Protein AF-A0A7I7Q9A2-F1 (afdb_monomer_lite)

Structure (mmCIF, N/CA/C/O backbone):
data_AF-A0A7I7Q9A2-F1
#
_entry.id   AF-A0A7I7Q9A2-F1
#
loop_
_atom_site.group_PDB
_atom_site.id
_atom_site.type_symbol
_atom_site.label_atom_id
_atom_site.label_alt_id
_atom_site.label_comp_id
_atom_site.label_asym_id
_atom_site.label_entity_id
_atom_site.label_seq_id
_atom_site.pdbx_PDB_ins_code
_atom_site.Cartn_x
_atom_site.Cartn_y
_atom_site.Cartn_z
_atom_site.occupancy
_atom_site.B_iso_or_equiv
_atom_site.auth_seq_id
_atom_site.auth_comp_id
_atom_site.auth_asym_id
_atom_site.auth_atom_id
_atom_site.pdbx_PDB_model_num
ATOM 1 N N . MET A 1 1 ? 6.356 13.265 -8.867 1.00 49.16 1 MET A N 1
ATOM 2 C CA . MET A 1 1 ? 5.116 12.467 -8.882 1.00 49.16 1 MET A CA 1
ATOM 3 C C . MET A 1 1 ? 4.728 12.298 -10.338 1.00 49.16 1 MET A C 1
ATOM 5 O O . MET A 1 1 ? 4.536 13.310 -11.001 1.00 49.16 1 MET A O 1
ATOM 9 N N . LEU A 1 2 ? 4.733 11.068 -10.852 1.00 51.94 2 LEU A N 1
ATOM 10 C CA . LEU A 1 2 ? 4.222 10.755 -12.187 1.00 51.94 2 LEU A CA 1
ATOM 11 C C . LEU A 1 2 ? 2.866 10.070 -11.986 1.00 51.94 2 LEU A C 1
ATOM 13 O O . LEU A 1 2 ? 2.801 9.086 -11.257 1.00 51.94 2 LEU A O 1
ATOM 17 N N . ASN A 1 3 ? 1.805 10.626 -12.571 1.00 53.19 3 ASN A N 1
ATOM 18 C CA . ASN A 1 3 ? 0.469 10.034 -12.584 1.00 53.19 3 ASN A CA 1
ATOM 19 C C . ASN A 1 3 ? 0.142 9.702 -14.042 1.00 53.19 3 ASN A C 1
ATOM 21 O O . ASN A 1 3 ? 0.028 10.606 -14.874 1.00 53.19 3 ASN A O 1
ATOM 25 N N . THR A 1 4 ? 0.042 8.417 -14.364 1.00 55.12 4 THR A N 1
ATOM 26 C CA . THR A 1 4 ? -0.496 7.977 -15.650 1.00 55.12 4 THR A CA 1
ATOM 27 C C . THR A 1 4 ? -2.004 7.846 -15.494 1.00 55.12 4 THR A C 1
ATOM 29 O O . THR A 1 4 ? -2.499 6.835 -15.003 1.00 55.12 4 THR A O 1
ATOM 32 N N . ALA A 1 5 ? -2.726 8.875 -15.938 1.00 50.72 5 ALA A N 1
ATOM 33 C CA . ALA A 1 5 ? -4.177 9.036 -15.799 1.00 50.72 5 ALA A CA 1
ATOM 34 C C . ALA A 1 5 ? -5.051 7.893 -16.375 1.00 50.72 5 ALA A C 1
ATOM 36 O O . ALA A 1 5 ? -6.271 7.982 -16.314 1.00 50.72 5 ALA A O 1
ATOM 37 N N . ALA A 1 6 ? -4.459 6.855 -16.974 1.00 58.03 6 ALA A N 1
ATOM 38 C CA . ALA A 1 6 ? -5.173 5.716 -17.544 1.00 58.03 6 ALA A CA 1
ATOM 39 C C . ALA A 1 6 ? -5.455 4.582 -16.536 1.00 58.03 6 ALA A C 1
ATOM 41 O O . ALA A 1 6 ? -6.369 3.805 -16.784 1.00 58.03 6 ALA A O 1
ATOM 42 N N . ASP A 1 7 ? -4.716 4.491 -15.421 1.00 62.88 7 ASP A N 1
ATOM 43 C CA . ASP A 1 7 ? -4.824 3.364 -14.472 1.00 62.88 7 ASP A CA 1
ATOM 44 C C . ASP A 1 7 ? -4.918 3.789 -12.989 1.00 62.88 7 ASP A C 1
ATOM 46 O O . ASP A 1 7 ? -4.907 2.931 -12.111 1.00 62.88 7 ASP A O 1
ATOM 50 N N . ASP A 1 8 ? -4.985 5.091 -12.680 1.00 81.81 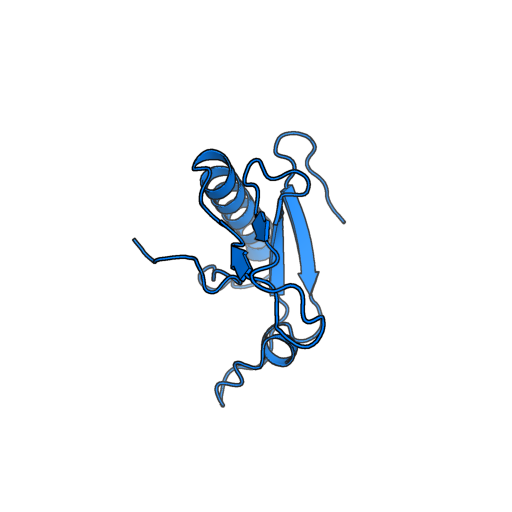8 ASP A N 1
ATOM 51 C CA . ASP A 1 8 ? -4.984 5.607 -11.296 1.00 81.81 8 ASP A CA 1
ATOM 52 C C . ASP A 1 8 ? -3.804 5.089 -10.445 1.00 81.81 8 ASP A C 1
ATOM 54 O O . ASP A 1 8 ? -3.902 4.932 -9.226 1.00 81.81 8 ASP A O 1
ATOM 58 N N . ILE A 1 9 ? -2.661 4.841 -11.089 1.00 88.62 9 ILE A N 1
ATOM 59 C CA . ILE A 1 9 ? -1.425 4.373 -10.453 1.00 88.62 9 ILE A CA 1
ATOM 60 C C . ILE A 1 9 ? -0.536 5.569 -10.084 1.00 88.62 9 ILE A C 1
ATOM 62 O O . ILE A 1 9 ? -0.268 6.455 -10.900 1.00 88.62 9 ILE A O 1
ATOM 66 N N . GLU A 1 10 ? -0.017 5.558 -8.857 1.00 90.94 10 GLU A N 1
ATOM 67 C CA . GLU A 1 10 ? 1.027 6.454 -8.365 1.00 90.94 10 GLU A CA 1
ATOM 68 C C . GLU A 1 10 ? 2.337 5.682 -8.167 1.00 90.94 10 GLU A C 1
ATOM 70 O O . GLU A 1 10 ? 2.388 4.708 -7.414 1.00 90.94 10 GLU A O 1
ATOM 75 N N . ILE A 1 11 ? 3.416 6.159 -8.800 1.00 90.12 11 ILE A N 1
ATOM 76 C CA . ILE A 1 11 ? 4.785 5.690 -8.541 1.00 90.12 11 ILE A CA 1
ATOM 77 C C . ILE A 1 11 ? 5.511 6.725 -7.676 1.00 90.12 11 ILE A C 1
ATOM 79 O O . ILE A 1 11 ? 5.673 7.892 -8.061 1.00 90.12 11 ILE A O 1
ATOM 83 N N . ARG A 1 12 ? 5.973 6.288 -6.503 1.00 88.19 12 ARG A N 1
ATOM 84 C CA . ARG A 1 12 ? 6.630 7.121 -5.491 1.00 88.19 12 ARG A CA 1
ATOM 85 C C . ARG A 1 12 ? 8.072 6.664 -5.267 1.00 88.19 12 ARG A C 1
ATOM 87 O O . ARG A 1 12 ? 8.275 5.559 -4.772 1.00 88.19 12 ARG A O 1
ATOM 94 N N . PRO A 1 13 ? 9.080 7.494 -5.582 1.00 87.31 13 PRO A N 1
ATOM 95 C CA . PRO A 1 13 ? 10.454 7.190 -5.219 1.00 87.31 13 PRO A CA 1
ATOM 96 C C . PRO A 1 13 ? 10.698 7.462 -3.732 1.00 87.31 13 PRO A C 1
ATOM 98 O O . PRO A 1 13 ? 10.402 8.548 -3.231 1.00 87.31 13 PRO A O 1
ATOM 101 N N . TYR A 1 14 ? 11.292 6.491 -3.051 1.00 81.19 14 TYR A N 1
ATOM 102 C CA . TYR A 1 14 ? 11.777 6.585 -1.681 1.00 81.19 14 TYR A CA 1
ATOM 103 C C . TYR A 1 14 ? 13.301 6.550 -1.721 1.00 81.19 14 TYR A C 1
ATOM 105 O O . TYR A 1 14 ? 13.916 5.511 -1.939 1.00 81.19 14 TYR A O 1
ATOM 113 N N . THR A 1 15 ? 13.916 7.719 -1.563 1.00 73.19 15 THR A N 1
ATOM 114 C CA . THR A 1 15 ? 15.380 7.875 -1.546 1.00 73.19 15 THR A CA 1
ATOM 115 C C . THR A 1 15 ? 15.988 7.617 -0.168 1.00 73.19 15 THR A C 1
ATOM 117 O O . THR A 1 15 ? 17.202 7.479 -0.053 1.00 73.19 15 THR A O 1
ATOM 120 N N . GLY A 1 16 ? 15.147 7.579 0.867 1.00 62.34 16 GLY A N 1
ATOM 121 C CA . GLY A 1 16 ? 15.480 7.199 2.230 1.00 62.34 16 GLY A CA 1
ATOM 122 C C . GLY A 1 16 ? 14.700 5.952 2.622 1.00 62.34 16 GLY A C 1
ATOM 123 O O . GLY A 1 16 ? 13.589 5.727 2.146 1.00 62.34 16 GLY A O 1
ATOM 124 N N . GLY A 1 17 ? 15.331 5.165 3.476 1.00 60.44 17 GLY A N 1
ATOM 125 C CA . GLY A 1 17 ? 15.033 3.777 3.715 1.00 60.44 17 GLY A CA 1
ATOM 126 C C . GLY A 1 17 ? 13.590 3.381 4.033 1.00 60.44 17 GLY A C 1
ATOM 127 O O . GLY A 1 17 ? 13.096 3.633 5.133 1.00 60.44 17 GLY A O 1
ATOM 128 N N . PHE A 1 18 ? 12.910 2.748 3.074 1.00 62.72 18 PHE A N 1
ATOM 129 C CA . PHE A 1 18 ? 11.565 2.213 3.291 1.00 62.72 18 PHE A CA 1
ATOM 130 C C . PHE A 1 18 ? 11.608 1.056 4.300 1.00 62.72 18 PHE A C 1
ATOM 132 O O . PHE A 1 18 ? 10.756 1.009 5.182 1.00 62.72 18 PHE A O 1
ATOM 139 N N . VAL A 1 19 ? 12.661 0.229 4.257 1.00 60.94 19 VAL A N 1
ATOM 140 C CA . VAL A 1 19 ? 12.904 -0.889 5.193 1.00 60.94 19 VAL A CA 1
ATOM 141 C C . VAL A 1 19 ? 13.128 -0.371 6.623 1.00 60.94 19 VAL A C 1
ATOM 143 O O . VAL A 1 19 ? 12.569 -0.873 7.599 1.00 60.94 19 VAL A O 1
ATOM 146 N N . ALA A 1 20 ? 13.863 0.731 6.783 1.00 57.59 20 ALA A N 1
ATOM 147 C CA . ALA A 1 20 ? 14.035 1.402 8.069 1.00 57.59 20 ALA A CA 1
ATOM 148 C C . ALA A 1 20 ? 12.709 1.947 8.634 1.00 57.59 20 ALA A C 1
ATOM 150 O O . ALA A 1 20 ? 12.581 2.099 9.850 1.00 57.59 20 ALA A O 1
ATOM 151 N N . MET A 1 21 ? 11.723 2.232 7.776 1.00 59.53 21 MET A N 1
ATOM 152 C CA . MET A 1 21 ? 10.397 2.717 8.166 1.00 59.53 21 MET A CA 1
ATOM 153 C C . MET A 1 21 ? 9.418 1.575 8.488 1.00 59.53 21 MET A C 1
ATOM 155 O O . MET A 1 21 ? 8.543 1.756 9.335 1.00 59.53 21 MET A O 1
ATOM 159 N N . THR A 1 22 ? 9.564 0.410 7.851 1.00 60.59 22 THR A N 1
ATOM 160 C CA . THR A 1 22 ? 8.729 -0.783 8.079 1.00 60.59 22 THR A CA 1
ATOM 161 C C . THR A 1 22 ? 9.234 -1.686 9.207 1.00 60.59 22 THR A C 1
ATOM 163 O O . THR A 1 22 ? 8.471 -2.512 9.708 1.00 60.59 22 THR A O 1
ATOM 166 N N . GLY A 1 23 ? 10.464 -1.478 9.691 1.00 52.03 23 GLY A N 1
ATOM 167 C CA . GLY A 1 23 ? 10.997 -2.128 10.895 1.00 52.03 23 GLY A CA 1
ATOM 168 C C . GLY A 1 23 ? 11.481 -3.566 10.683 1.00 52.03 23 GLY A C 1
ATOM 169 O O . GLY A 1 23 ? 11.823 -4.252 11.645 1.00 52.03 23 GLY A O 1
ATOM 170 N N . ASP A 1 24 ? 11.559 -4.015 9.436 1.00 52.91 24 ASP A N 1
ATOM 171 C CA . ASP A 1 24 ? 12.037 -5.319 8.982 1.00 52.91 24 ASP A CA 1
ATOM 172 C C . ASP A 1 24 ? 13.561 -5.342 8.816 1.00 52.91 24 ASP A C 1
ATOM 174 O O . ASP A 1 24 ? 14.078 -5.880 7.847 1.00 52.91 24 ASP A O 1
ATOM 178 N N . GLY A 1 25 ? 14.297 -4.775 9.778 1.00 50.44 25 GLY A N 1
ATOM 179 C CA . GLY A 1 25 ? 15.760 -4.717 9.779 1.00 50.44 25 GLY A CA 1
ATOM 180 C C . GLY A 1 25 ? 16.425 -6.098 9.758 1.00 50.44 25 GLY A C 1
ATOM 181 O O . GLY A 1 25 ? 16.971 -6.552 10.763 1.00 50.44 25 GLY A O 1
ATOM 182 N N . THR A 1 26 ? 16.428 -6.770 8.609 1.00 48.00 26 THR A N 1
ATOM 183 C CA . THR A 1 26 ? 17.266 -7.928 8.338 1.00 48.00 26 THR A CA 1
ATOM 184 C C . THR A 1 26 ? 18.694 -7.429 8.230 1.00 48.00 26 THR A C 1
ATOM 186 O O . THR A 1 26 ? 19.064 -6.733 7.282 1.00 48.00 26 THR A O 1
ATOM 189 N N . ALA A 1 27 ? 19.503 -7.758 9.236 1.00 44.09 27 ALA A N 1
ATOM 190 C CA . ALA A 1 27 ? 20.929 -7.482 9.230 1.00 44.09 27 ALA A CA 1
ATOM 191 C C . ALA A 1 27 ? 21.555 -8.010 7.926 1.00 44.09 27 ALA A C 1
ATOM 193 O O . ALA A 1 27 ? 21.597 -9.218 7.704 1.00 44.09 27 ALA A O 1
ATOM 194 N N . GLY A 1 28 ? 22.033 -7.103 7.070 1.00 50.44 28 GLY A N 1
ATOM 195 C CA . GLY A 1 28 ? 22.808 -7.452 5.875 1.00 50.44 28 GLY A CA 1
ATOM 196 C C . GLY A 1 28 ? 22.342 -6.843 4.554 1.00 50.44 28 GLY A C 1
ATOM 197 O O . GLY A 1 28 ? 23.111 -6.907 3.598 1.00 50.44 28 GLY A O 1
ATOM 198 N N . HIS A 1 29 ? 21.163 -6.216 4.479 1.00 54.16 29 HIS A N 1
ATOM 199 C CA . HIS A 1 29 ? 20.740 -5.506 3.268 1.00 54.16 29 HIS A CA 1
ATOM 200 C C . HIS A 1 29 ? 20.844 -3.990 3.479 1.00 54.16 29 HIS A C 1
ATOM 202 O O . HIS A 1 29 ? 20.199 -3.464 4.386 1.00 54.16 29 HIS A O 1
ATOM 208 N N . PRO A 1 30 ? 21.654 -3.257 2.692 1.00 58.38 30 PRO A N 1
ATOM 209 C CA . PRO A 1 30 ? 21.563 -1.805 2.667 1.00 58.38 30 PRO A CA 1
ATOM 210 C C . PRO A 1 30 ? 20.129 -1.423 2.302 1.00 58.38 30 PRO A C 1
ATOM 212 O O . PRO A 1 30 ? 19.513 -2.065 1.448 1.00 58.38 30 PRO A O 1
ATOM 215 N N . ASP A 1 31 ? 19.597 -0.404 2.965 1.00 65.31 31 ASP A N 1
ATOM 216 C CA . ASP A 1 31 ? 18.274 0.127 2.666 1.00 65.31 31 ASP A CA 1
ATOM 217 C C . ASP A 1 31 ? 18.349 0.951 1.379 1.00 65.31 31 ASP A C 1
ATOM 2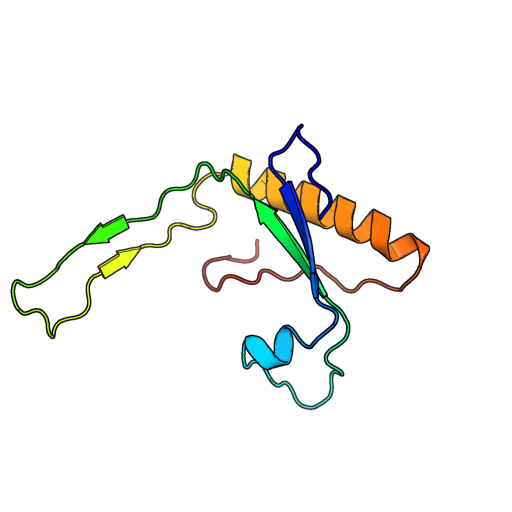19 O O . ASP A 1 31 ? 18.523 2.174 1.384 1.00 65.31 31 ASP A O 1
ATOM 223 N N . TRP A 1 32 ? 18.396 0.233 0.260 1.00 73.06 32 TRP A N 1
ATOM 224 C CA . TRP A 1 32 ? 18.508 0.819 -1.065 1.00 73.06 32 TRP A CA 1
ATOM 225 C C . TRP A 1 32 ? 17.272 1.659 -1.381 1.00 73.06 32 TRP A C 1
ATOM 227 O O . TRP A 1 32 ? 16.224 1.462 -0.778 1.00 73.06 32 TRP A O 1
ATOM 237 N N . PRO A 1 33 ? 17.356 2.594 -2.336 1.00 80.38 33 PRO A N 1
ATOM 238 C CA . PRO A 1 33 ? 16.182 3.327 -2.782 1.00 80.38 33 PRO A CA 1
ATOM 239 C C . PRO A 1 33 ? 15.058 2.386 -3.235 1.00 80.38 33 PRO A C 1
ATOM 241 O O . PRO A 1 33 ? 15.307 1.434 -3.975 1.00 80.38 33 PRO A O 1
ATOM 244 N N . HIS A 1 34 ? 13.823 2.698 -2.845 1.00 84.06 34 HIS A N 1
ATOM 245 C CA . HIS A 1 34 ? 12.633 1.922 -3.207 1.00 84.06 34 HIS A CA 1
ATOM 246 C C . HIS A 1 34 ? 11.732 2.712 -4.149 1.00 84.06 34 HIS A C 1
ATOM 248 O O . HIS A 1 34 ? 11.673 3.942 -4.097 1.00 84.06 34 HIS A O 1
ATOM 254 N N . LEU A 1 35 ? 10.978 2.004 -4.986 1.00 88.19 35 LEU A N 1
ATOM 255 C CA . LEU A 1 35 ? 9.857 2.569 -5.732 1.00 88.19 35 LEU A CA 1
ATOM 256 C C . LEU A 1 35 ? 8.567 1.959 -5.189 1.00 88.19 35 LEU A C 1
ATOM 258 O O . LEU A 1 35 ? 8.315 0.775 -5.382 1.00 88.19 35 LEU A O 1
ATOM 262 N N . GLY A 1 36 ? 7.749 2.767 -4.517 1.00 89.88 36 GLY A N 1
ATOM 263 C CA . GLY A 1 36 ? 6.409 2.348 -4.124 1.00 89.88 36 GLY A CA 1
ATOM 264 C C . GLY A 1 36 ? 5.433 2.533 -5.275 1.00 89.88 36 GLY A C 1
ATOM 265 O O . GLY A 1 36 ? 5.456 3.563 -5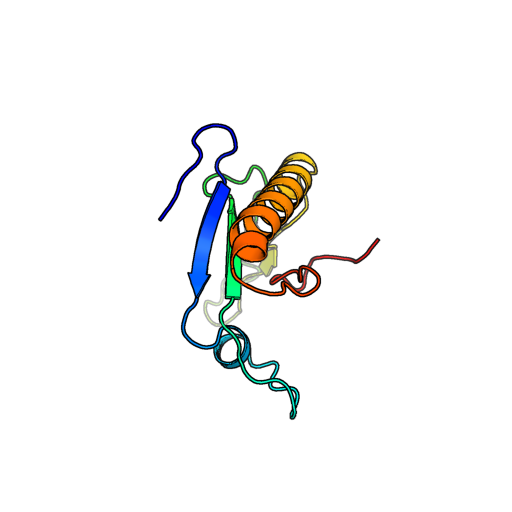.953 1.00 89.88 36 GLY A O 1
ATOM 266 N N . VAL A 1 37 ? 4.563 1.548 -5.459 1.00 9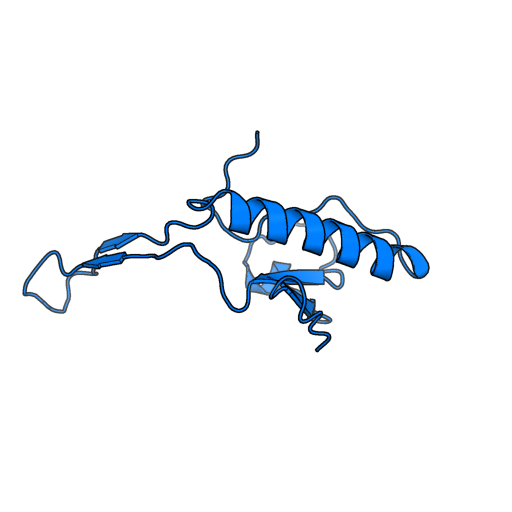1.69 37 VAL A N 1
ATOM 267 C CA . VAL A 1 37 ? 3.463 1.571 -6.423 1.00 91.69 37 VAL A CA 1
ATOM 268 C C . VAL A 1 37 ? 2.161 1.478 -5.641 1.00 91.69 37 VAL A C 1
ATOM 270 O O . VAL A 1 37 ? 1.993 0.571 -4.828 1.00 91.69 37 VAL A O 1
ATOM 273 N N . ALA A 1 38 ? 1.257 2.427 -5.857 1.00 92.12 38 ALA A N 1
ATOM 274 C CA . ALA A 1 38 ? -0.028 2.485 -5.169 1.00 92.12 38 ALA A CA 1
ATOM 275 C C . ALA A 1 38 ? -1.146 2.898 -6.128 1.00 92.12 38 ALA A C 1
ATOM 277 O O . ALA A 1 38 ? -0.892 3.541 -7.143 1.00 92.12 38 ALA A O 1
ATOM 278 N N . LEU A 1 39 ? -2.388 2.566 -5.779 1.00 91.31 39 LEU A N 1
ATOM 279 C CA . LEU A 1 39 ? -3.568 3.100 -6.456 1.00 91.31 39 LEU A CA 1
ATOM 280 C C . LEU A 1 39 ? -4.038 4.364 -5.738 1.00 91.31 39 LEU A C 1
ATOM 282 O O . LEU A 1 39 ? -4.198 4.358 -4.517 1.00 91.31 39 LEU A O 1
ATOM 286 N N . VAL A 1 40 ? -4.308 5.434 -6.485 1.00 90.25 40 VAL A N 1
ATOM 287 C CA . VAL A 1 40 ? -4.885 6.670 -5.927 1.00 90.25 40 VAL A CA 1
ATOM 288 C C . VAL A 1 40 ? -6.395 6.564 -5.736 1.00 90.25 40 VAL A C 1
ATOM 290 O O . VAL A 1 40 ? -6.969 7.276 -4.911 1.00 90.25 40 VAL A O 1
ATOM 293 N N . GLN A 1 41 ? -7.041 5.660 -6.473 1.00 91.06 41 GLN A N 1
ATOM 294 C CA . GLN A 1 41 ? -8.478 5.407 -6.407 1.00 91.06 41 GLN A CA 1
ATOM 295 C C . GLN A 1 41 ? -8.769 3.898 -6.445 1.00 91.06 41 GLN A C 1
ATOM 297 O O . GLN A 1 41 ? -9.406 3.425 -7.385 1.00 91.06 41 GLN A O 1
ATOM 302 N N . PRO A 1 42 ? -8.333 3.122 -5.430 1.00 91.94 42 PRO A N 1
ATOM 303 C CA . PRO A 1 42 ? -8.648 1.698 -5.377 1.00 91.94 42 PRO A CA 1
ATOM 304 C C . PRO A 1 42 ? -10.165 1.490 -5.369 1.00 91.94 42 PRO A C 1
ATOM 306 O O . PRO A 1 42 ? -10.925 2.339 -4.886 1.00 91.94 42 PRO A O 1
ATOM 309 N N . ARG A 1 43 ? -10.626 0.351 -5.871 1.00 93.31 43 ARG A N 1
ATOM 310 C CA . ARG A 1 43 ? -12.015 -0.115 -5.781 1.00 93.31 43 ARG A CA 1
ATOM 311 C C . ARG A 1 43 ? -12.297 -0.769 -4.433 1.00 93.31 43 ARG A C 1
ATOM 313 O O . ARG A 1 43 ? -13.402 -0.616 -3.910 1.00 93.31 43 ARG A O 1
ATOM 320 N N . ALA A 1 44 ? -11.296 -1.413 -3.838 1.00 93.25 44 ALA A N 1
ATOM 321 C CA . ALA A 1 44 ? -11.391 -2.084 -2.554 1.00 93.25 44 ALA A CA 1
ATOM 322 C C . ALA A 1 44 ? -11.806 -1.099 -1.455 1.00 93.25 44 ALA A C 1
ATOM 324 O O . ALA A 1 44 ? -11.398 0.069 -1.424 1.00 93.25 44 ALA A O 1
ATOM 325 N N . ARG A 1 45 ? -12.664 -1.550 -0.539 1.00 94.81 45 ARG A N 1
ATOM 326 C CA . ARG A 1 45 ? -13.156 -0.737 0.580 1.00 94.81 45 ARG A CA 1
ATOM 327 C C . ARG A 1 45 ? -12.959 -1.486 1.881 1.00 94.81 45 ARG A C 1
ATOM 329 O O . ARG A 1 45 ? -13.544 -2.548 2.075 1.00 94.81 45 ARG A O 1
ATOM 336 N N . GLY A 1 46 ? -12.187 -0.888 2.782 1.00 93.06 46 GLY A N 1
ATOM 337 C CA . GLY A 1 46 ? -12.082 -1.344 4.159 1.00 93.06 46 GLY A CA 1
ATOM 338 C C . GLY A 1 46 ? -13.336 -1.029 4.978 1.00 93.06 46 GLY A C 1
ATOM 339 O O . GLY A 1 46 ? -14.232 -0.297 4.549 1.00 93.06 46 GLY A O 1
ATOM 340 N N . ARG A 1 47 ? -13.392 -1.573 6.191 1.00 96.56 47 ARG A N 1
ATOM 341 C CA . ARG A 1 47 ? -14.470 -1.337 7.151 1.00 96.56 47 ARG A CA 1
ATOM 342 C C . ARG A 1 47 ? -13.896 -1.101 8.540 1.00 96.56 47 ARG A C 1
ATOM 344 O O . ARG A 1 47 ? -12.998 -1.811 8.976 1.00 96.56 47 ARG A O 1
ATOM 351 N N . ILE A 1 48 ? -14.446 -0.114 9.240 1.00 96.69 48 ILE A N 1
ATOM 352 C CA . ILE A 1 48 ? -14.164 0.137 10.655 1.00 96.69 48 ILE A CA 1
ATOM 353 C C . ILE A 1 48 ? -15.474 -0.029 11.417 1.00 96.69 48 ILE A C 1
ATOM 355 O O . ILE A 1 48 ? -16.524 0.437 10.972 1.00 96.69 48 ILE A O 1
ATOM 359 N N . SER A 1 49 ? -15.449 -0.739 12.540 1.00 97.62 49 SER A N 1
ATOM 360 C CA . SER A 1 49 ? -16.631 -0.948 13.379 1.00 97.62 49 SER A CA 1
ATOM 361 C C . SER A 1 49 ? -16.296 -0.833 14.854 1.00 97.62 49 SER A C 1
ATOM 363 O O . SER A 1 49 ? -15.336 -1.434 15.332 1.00 97.62 49 SER A O 1
ATOM 365 N N . LEU A 1 50 ? -17.121 -0.082 15.582 1.00 97.75 50 LEU A N 1
ATOM 366 C CA . LEU A 1 50 ? -17.090 -0.088 17.038 1.00 97.75 50 LEU A CA 1
ATOM 367 C C . LEU A 1 50 ? -17.640 -1.429 17.525 1.00 97.75 50 LEU A C 1
ATOM 369 O O . LEU A 1 50 ? -18.720 -1.847 17.111 1.00 97.75 50 LEU A O 1
ATOM 373 N N . VAL A 1 51 ? -16.890 -2.098 18.395 1.00 97.38 51 VAL A N 1
ATOM 374 C CA . VAL A 1 51 ? -17.285 -3.380 19.004 1.00 97.38 51 VAL A CA 1
ATOM 375 C C . VAL A 1 51 ? -17.751 -3.217 20.453 1.00 97.38 51 VAL A C 1
ATOM 377 O O . VAL A 1 51 ? -18.233 -4.165 21.064 1.00 97.38 51 VAL A O 1
ATOM 380 N N . SER A 1 52 ? -17.617 -2.007 20.999 1.00 97.56 52 SER A N 1
ATOM 381 C CA . SER A 1 52 ? -18.004 -1.618 22.352 1.00 97.56 52 SER A CA 1
ATOM 382 C C . SER A 1 52 ? -18.398 -0.138 22.370 1.00 97.56 52 SER A C 1
ATOM 384 O O . SER A 1 52 ? -17.999 0.625 21.490 1.00 97.56 52 SER A O 1
ATOM 386 N N . ALA A 1 53 ? -19.173 0.267 23.379 1.00 97.06 53 ALA A N 1
ATOM 387 C CA . ALA A 1 53 ? -19.442 1.674 23.678 1.00 97.06 53 ALA A CA 1
ATOM 388 C C . ALA A 1 53 ? -18.322 2.335 24.511 1.00 97.06 53 ALA A C 1
ATOM 390 O O . ALA A 1 53 ? -18.302 3.556 24.641 1.00 97.06 53 ALA A O 1
ATOM 391 N N . ASP A 1 54 ? -17.410 1.542 25.085 1.00 97.69 54 ASP A N 1
ATOM 392 C CA . ASP A 1 54 ? -16.239 2.041 25.812 1.00 97.69 54 ASP A CA 1
ATOM 393 C C . ASP A 1 54 ? -15.178 2.566 24.821 1.00 97.69 54 ASP A C 1
ATOM 395 O O . ASP A 1 54 ? -14.663 1.775 24.025 1.00 97.69 54 ASP A O 1
ATOM 399 N N . PRO A 1 55 ? -14.815 3.866 24.858 1.00 96.12 55 PRO A N 1
ATOM 400 C CA . PRO A 1 55 ? -13.828 4.447 23.947 1.00 96.12 55 PRO A CA 1
ATOM 401 C C . PRO A 1 55 ? -12.400 3.916 24.150 1.00 96.12 55 PRO A C 1
ATOM 403 O O . PRO A 1 55 ? -11.550 4.156 23.293 1.00 96.12 55 PRO A O 1
ATOM 406 N N . ALA A 1 56 ? -12.112 3.214 25.253 1.00 97.50 56 ALA A N 1
ATOM 407 C CA . ALA A 1 56 ? -10.821 2.563 25.476 1.00 97.50 56 ALA A CA 1
ATOM 408 C C . ALA A 1 56 ? -10.677 1.231 24.717 1.00 97.50 56 ALA A C 1
ATOM 410 O O . ALA A 1 56 ? -9.565 0.716 24.588 1.00 97.50 56 ALA A O 1
ATOM 411 N N . VAL A 1 57 ? -11.776 0.663 24.206 1.00 98.00 57 VAL A N 1
ATOM 412 C CA . VAL A 1 57 ? -11.752 -0.575 23.420 1.00 98.00 57 VAL A CA 1
ATOM 413 C C . VAL A 1 57 ? -11.438 -0.244 21.955 1.00 98.00 57 VAL A C 1
ATOM 415 O O . VAL A 1 57 ? -12.191 0.507 21.331 1.00 98.00 57 VAL A O 1
ATOM 418 N N . PRO A 1 58 ? -10.366 -0.810 21.364 1.00 97.56 58 PRO A N 1
ATOM 419 C CA . PRO A 1 58 ? -10.041 -0.570 19.963 1.00 97.56 58 PRO A CA 1
ATOM 420 C C . PRO A 1 58 ? -11.177 -1.007 19.023 1.00 97.56 58 PRO A C 1
ATOM 422 O O . PRO A 1 58 ? -11.810 -2.041 19.261 1.00 97.56 58 PRO A O 1
ATOM 425 N N . PRO A 1 59 ? -11.435 -0.267 17.932 1.00 97.19 59 PRO A N 1
ATOM 426 C CA . PRO A 1 59 ? -12.384 -0.704 16.921 1.00 97.19 59 PRO A CA 1
ATOM 427 C C . PRO A 1 59 ? -11.850 -1.922 16.159 1.00 97.19 59 PRO A C 1
ATOM 429 O O . PRO A 1 59 ? -10.642 -2.140 16.051 1.00 97.19 59 PRO A O 1
ATOM 432 N N . LEU A 1 60 ? -12.759 -2.675 15.548 1.00 96.56 60 LEU A N 1
ATOM 433 C CA . LEU A 1 60 ? -12.395 -3.667 14.545 1.00 96.56 60 LEU A CA 1
ATOM 434 C C . LEU A 1 60 ? -12.080 -2.946 13.229 1.00 96.56 60 LEU A C 1
ATOM 436 O O . LEU A 1 60 ? -12.932 -2.223 12.708 1.00 96.56 60 LEU A O 1
ATOM 440 N N . ILE A 1 61 ? -10.873 -3.155 12.700 1.00 95.31 61 ILE A N 1
ATOM 441 C CA . ILE A 1 61 ? -10.419 -2.610 11.416 1.00 95.31 61 ILE A CA 1
ATOM 442 C C . ILE A 1 61 ? -10.223 -3.767 10.438 1.00 95.31 61 ILE A C 1
ATOM 444 O O . ILE A 1 61 ? -9.393 -4.648 10.644 1.00 95.31 61 ILE A O 1
ATOM 448 N N . GLU A 1 62 ? -10.981 -3.744 9.351 1.00 93.75 62 GLU A N 1
ATOM 449 C CA . GLU A 1 62 ? -10.892 -4.685 8.242 1.00 93.75 62 GLU A CA 1
ATOM 450 C C . GLU A 1 62 ? -10.346 -3.924 7.025 1.00 93.75 62 GLU A C 1
ATOM 452 O O . GLU A 1 62 ? -11.099 -3.202 6.374 1.00 93.75 62 GLU A O 1
ATOM 457 N N . HIS A 1 63 ? -9.052 -4.035 6.706 1.00 90.56 63 HIS A N 1
ATOM 458 C CA . HIS A 1 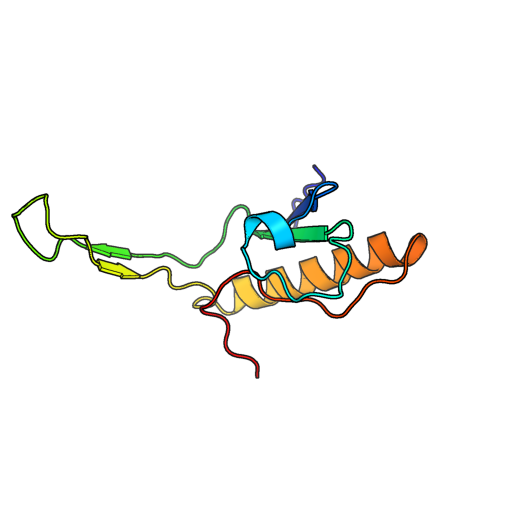63 ? -8.488 -3.265 5.582 1.00 90.56 63 HIS A CA 1
ATOM 459 C C .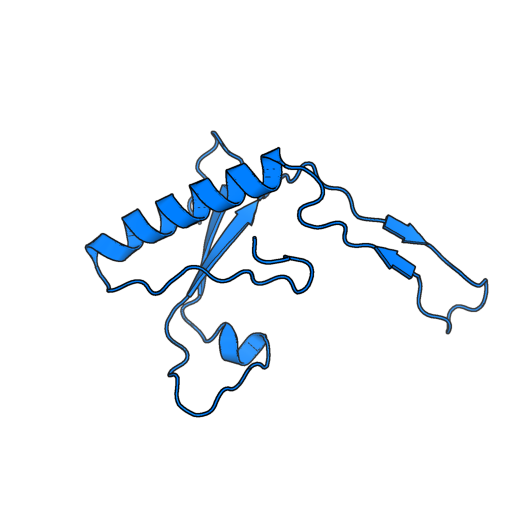 HIS A 1 63 ? -9.010 -3.722 4.215 1.00 90.56 63 HIS A C 1
ATOM 461 O O . HIS A 1 63 ? -9.274 -2.877 3.364 1.00 90.56 63 HIS A O 1
ATOM 467 N N . ARG A 1 64 ? -9.205 -5.038 4.031 1.00 91.19 64 ARG A N 1
ATOM 468 C CA . ARG A 1 64 ? -9.699 -5.644 2.781 1.00 91.19 64 ARG A CA 1
ATOM 469 C C . ARG A 1 64 ? -8.857 -5.237 1.566 1.00 91.19 64 ARG A C 1
ATOM 471 O O . ARG A 1 64 ? -9.395 -5.056 0.473 1.00 91.19 64 ARG A O 1
ATOM 478 N N . TYR A 1 65 ? -7.547 -5.087 1.766 1.00 88.81 65 TYR A N 1
ATOM 479 C CA . TYR A 1 65 ? -6.620 -4.962 0.647 1.00 88.81 65 TYR A CA 1
ATOM 480 C C . TYR A 1 65 ? -6.732 -6.212 -0.229 1.00 88.81 65 TYR A C 1
ATOM 482 O O . TYR A 1 65 ? -7.109 -7.278 0.260 1.00 88.81 65 TYR A O 1
ATOM 490 N N . ASP A 1 66 ? -6.492 -6.047 -1.525 1.00 88.69 66 ASP A N 1
ATOM 491 C CA . ASP A 1 66 ? -6.519 -7.124 -2.520 1.00 88.69 66 ASP A CA 1
ATOM 492 C C . ASP A 1 66 ? -7.880 -7.842 -2.674 1.00 88.69 66 ASP A C 1
ATOM 494 O O . ASP A 1 66 ? -7.974 -8.886 -3.313 1.00 88.69 66 ASP A O 1
ATOM 498 N N . SER A 1 67 ? -8.963 -7.286 -2.111 1.00 92.06 67 SER A N 1
ATOM 499 C CA . SER A 1 67 ? -10.315 -7.862 -2.225 1.00 92.06 67 SER A CA 1
ATOM 500 C C . SER A 1 67 ? -10.974 -7.642 -3.589 1.00 92.06 67 SER A C 1
ATOM 502 O O . SER A 1 67 ? -11.899 -8.373 -3.938 1.00 92.06 67 SER A O 1
ATOM 504 N N . GLU A 1 68 ? -10.492 -6.667 -4.359 1.00 93.75 68 GLU A N 1
ATOM 505 C CA . GLU A 1 68 ? -10.939 -6.385 -5.722 1.00 93.75 68 GLU A CA 1
ATOM 506 C C . GLU A 1 68 ? -9.848 -6.845 -6.704 1.00 93.75 68 GLU A C 1
ATOM 508 O O . GLU A 1 68 ? -8.751 -6.276 -6.704 1.00 93.75 68 GLU A O 1
ATOM 513 N N . PRO A 1 69 ? -10.107 -7.862 -7.544 1.00 92.56 69 PRO A N 1
ATOM 514 C CA . PRO A 1 69 ? -9.108 -8.395 -8.472 1.00 92.56 69 PRO A CA 1
ATOM 515 C C . PRO A 1 69 ? -8.550 -7.351 -9.446 1.00 92.56 69 PRO A C 1
ATOM 517 O O . PRO A 1 69 ? -7.385 -7.428 -9.838 1.00 92.56 69 PRO A O 1
ATOM 520 N N . GLU A 1 70 ? -9.355 -6.361 -9.835 1.00 92.12 70 GLU A N 1
ATOM 521 C CA . GLU A 1 70 ? -8.924 -5.287 -10.730 1.00 92.12 70 GLU A CA 1
ATOM 522 C C . GLU A 1 70 ? -7.873 -4.378 -10.086 1.00 92.12 70 GLU A C 1
ATOM 524 O O . GLU A 1 70 ? -6.962 -3.927 -10.783 1.00 92.12 70 GLU A O 1
ATOM 529 N N . ASP A 1 71 ? -7.958 -4.153 -8.771 1.00 92.25 71 ASP A N 1
ATOM 530 C CA . ASP A 1 71 ? -6.961 -3.374 -8.035 1.00 92.25 71 ASP A CA 1
ATOM 531 C C . ASP A 1 71 ? -5.622 -4.120 -8.004 1.00 92.25 71 ASP A C 1
ATOM 533 O O . ASP A 1 71 ? -4.575 -3.541 -8.291 1.00 92.25 71 ASP A O 1
ATOM 537 N N . VAL A 1 72 ? -5.655 -5.429 -7.732 1.00 91.88 72 VAL A N 1
ATOM 538 C CA . VAL A 1 72 ? -4.455 -6.281 -7.742 1.00 91.88 72 VAL A CA 1
ATOM 539 C C . VAL A 1 72 ? -3.820 -6.285 -9.131 1.00 91.88 72 VAL A C 1
ATOM 541 O O . VAL A 1 72 ? -2.619 -6.060 -9.271 1.00 91.88 72 VAL A O 1
ATOM 544 N N . ALA A 1 73 ? -4.627 -6.458 -10.181 1.00 91.94 73 ALA A N 1
ATOM 545 C CA . ALA A 1 73 ? -4.141 -6.429 -11.554 1.00 91.94 73 ALA A CA 1
ATOM 546 C C . ALA A 1 73 ? -3.524 -5.070 -11.929 1.00 91.94 73 ALA A C 1
ATOM 548 O O . ALA A 1 73 ? -2.525 -5.032 -12.650 1.00 91.94 73 ALA A O 1
ATOM 549 N N . ALA A 1 74 ? -4.098 -3.955 -11.465 1.00 92.19 74 ALA A N 1
ATOM 550 C CA . ALA A 1 74 ? -3.542 -2.621 -11.682 1.00 92.19 74 ALA A CA 1
ATOM 551 C C . ALA A 1 74 ? -2.208 -2.429 -10.944 1.00 92.19 74 ALA A C 1
ATOM 553 O O . ALA A 1 74 ? -1.251 -1.930 -11.535 1.00 92.19 74 ALA A O 1
ATOM 554 N N . LEU A 1 75 ? -2.098 -2.900 -9.699 1.00 91.94 75 LEU A N 1
ATOM 555 C CA . LEU A 1 75 ? -0.844 -2.872 -8.940 1.00 91.94 75 LEU A CA 1
ATOM 556 C C . LEU A 1 75 ? 0.254 -3.709 -9.609 1.00 91.94 75 LEU A C 1
ATOM 558 O O . LEU A 1 75 ? 1.386 -3.234 -9.718 1.00 91.94 75 LEU A O 1
ATOM 562 N N . CYS A 1 76 ? -0.074 -4.893 -10.138 1.00 92.00 76 CYS A N 1
ATOM 563 C CA . CYS A 1 76 ? 0.869 -5.703 -10.915 1.00 92.00 76 CYS A CA 1
ATOM 564 C C . CYS A 1 76 ? 1.380 -4.949 -12.154 1.00 92.00 76 CYS A C 1
ATOM 566 O O . CYS A 1 76 ? 2.592 -4.853 -12.348 1.00 92.00 76 CYS A O 1
ATOM 568 N N . ARG A 1 77 ? 0.485 -4.330 -12.942 1.00 92.12 77 ARG A N 1
ATOM 569 C CA . ARG A 1 77 ? 0.883 -3.501 -14.100 1.00 92.12 77 ARG A CA 1
ATOM 570 C C . ARG A 1 77 ? 1.767 -2.322 -13.687 1.00 92.12 77 ARG A C 1
ATOM 572 O O . ARG A 1 77 ? 2.767 -2.033 -14.340 1.00 92.12 77 ARG A O 1
ATOM 579 N N . GLY A 1 78 ? 1.428 -1.653 -12.587 1.00 91.69 78 GLY A N 1
ATOM 580 C CA . GLY A 1 78 ? 2.220 -0.545 -12.054 1.00 91.69 78 GLY A CA 1
ATOM 581 C C . GLY A 1 78 ? 3.611 -0.975 -11.589 1.00 91.69 78 GLY A C 1
ATOM 582 O O . GLY A 1 78 ? 4.584 -0.259 -11.819 1.00 91.69 78 GLY A O 1
ATOM 583 N N . SER A 1 79 ? 3.719 -2.159 -10.982 1.00 92.38 79 SER A N 1
ATOM 584 C CA . SER A 1 79 ? 4.989 -2.764 -10.574 1.00 92.38 79 SER A CA 1
ATOM 585 C C . SER A 1 79 ? 5.877 -3.081 -11.778 1.00 92.38 79 SER A C 1
ATOM 587 O O . SER A 1 79 ? 7.060 -2.731 -11.792 1.00 92.38 79 SER A O 1
ATOM 589 N N . GLU A 1 80 ? 5.302 -3.662 -12.834 1.00 92.12 80 GLU A N 1
ATOM 590 C CA . GLU A 1 80 ? 6.011 -3.925 -14.088 1.00 92.12 80 GLU A CA 1
ATOM 591 C C . GLU A 1 80 ? 6.523 -2.637 -14.740 1.00 92.12 80 GLU A C 1
ATOM 593 O O . GLU A 1 80 ? 7.692 -2.579 -15.126 1.00 92.12 80 GLU A O 1
ATOM 598 N N . LEU A 1 81 ? 5.693 -1.589 -14.785 1.00 91.62 81 LEU A N 1
ATOM 599 C CA . LEU A 1 81 ? 6.081 -0.274 -15.296 1.00 91.62 81 LEU A CA 1
ATOM 600 C C . LEU A 1 81 ? 7.207 0.354 -14.462 1.00 91.62 81 LEU A C 1
ATOM 602 O O . LEU A 1 81 ? 8.186 0.855 -15.013 1.00 91.62 81 LEU A O 1
ATOM 606 N N . ALA A 1 82 ? 7.105 0.319 -13.131 1.00 91.12 82 ALA A N 1
ATOM 607 C CA . ALA A 1 82 ? 8.150 0.838 -12.249 1.00 91.12 82 ALA A CA 1
ATOM 608 C C . ALA A 1 82 ? 9.480 0.099 -12.460 1.00 91.12 82 ALA A C 1
ATOM 610 O O . ALA A 1 82 ? 10.537 0.732 -12.544 1.00 91.12 82 ALA A O 1
ATOM 611 N N . ARG A 1 83 ? 9.424 -1.231 -12.614 1.00 91.44 83 ARG A N 1
ATOM 612 C CA . ARG A 1 83 ? 10.589 -2.056 -12.940 1.00 91.44 83 ARG A CA 1
ATOM 613 C C . ARG A 1 83 ? 11.176 -1.672 -14.293 1.00 91.44 83 ARG A C 1
ATOM 615 O O . ARG A 1 83 ? 12.390 -1.522 -14.373 1.00 91.44 83 ARG A O 1
ATOM 622 N N . GLU A 1 84 ? 10.363 -1.505 -15.333 1.00 91.81 84 GLU A N 1
ATOM 623 C CA . GLU A 1 84 ? 10.824 -1.079 -16.662 1.00 91.81 84 GLU A CA 1
ATOM 624 C C . GLU A 1 84 ? 11.568 0.262 -16.593 1.00 91.81 84 GLU A C 1
ATOM 626 O O . GLU A 1 84 ? 12.705 0.364 -17.055 1.00 91.81 84 GLU A O 1
ATOM 631 N N . LEU A 1 85 ? 10.971 1.259 -15.933 1.00 89.38 85 LEU A N 1
ATOM 632 C CA . LEU A 1 85 ? 11.554 2.593 -15.776 1.00 89.38 85 LEU A CA 1
ATOM 633 C C . LEU A 1 85 ? 12.884 2.564 -15.010 1.00 89.38 85 LEU A C 1
ATOM 635 O O . LEU A 1 85 ? 13.845 3.222 -15.410 1.00 89.38 85 LEU A O 1
ATOM 639 N N . ALA A 1 86 ? 12.959 1.801 -13.918 1.00 89.75 86 ALA A N 1
ATOM 640 C CA . ALA A 1 86 ? 14.171 1.696 -13.108 1.00 89.75 86 ALA A CA 1
ATOM 641 C C . ALA A 1 86 ? 15.267 0.846 -13.767 1.00 89.75 86 ALA A C 1
ATOM 643 O O . ALA A 1 86 ? 16.450 1.164 -13.628 1.00 89.75 86 ALA A O 1
ATOM 644 N N . SER A 1 87 ? 14.892 -0.186 -14.532 1.00 90.00 87 SER A N 1
ATOM 645 C CA . SER A 1 87 ? 15.846 -1.094 -15.192 1.00 90.00 87 SER A CA 1
ATOM 646 C C . SER A 1 87 ? 16.729 -0.387 -16.221 1.00 90.00 87 SER A C 1
ATOM 648 O O . SER A 1 87 ? 17.801 -0.886 -16.554 1.00 90.00 87 SER A O 1
ATOM 650 N N . ALA A 1 88 ? 16.323 0.792 -16.701 1.00 87.50 88 ALA A N 1
ATOM 651 C CA . ALA A 1 88 ? 17.153 1.619 -17.572 1.00 87.50 88 ALA A CA 1
ATOM 652 C C . ALA A 1 88 ? 18.417 2.162 -16.873 1.00 87.50 88 ALA A C 1
ATOM 654 O O . ALA A 1 88 ? 19.382 2.511 -17.551 1.00 87.50 88 ALA A O 1
ATOM 655 N N . ALA A 1 89 ? 18.417 2.256 -15.539 1.00 85.31 89 ALA A N 1
ATOM 656 C CA . ALA A 1 89 ? 19.475 2.908 -14.766 1.00 85.31 89 ALA A CA 1
ATOM 657 C C . ALA A 1 89 ? 20.040 2.058 -13.613 1.00 85.31 89 ALA A C 1
ATOM 659 O O . ALA A 1 89 ? 21.129 2.361 -13.126 1.00 85.31 89 ALA A O 1
ATOM 660 N N . ALA A 1 90 ? 19.333 1.018 -13.163 1.00 84.19 90 ALA A N 1
ATOM 661 C CA . ALA A 1 90 ? 19.737 0.191 -12.029 1.00 84.19 90 ALA A CA 1
ATOM 662 C C . ALA A 1 90 ? 19.241 -1.258 -12.155 1.00 84.19 90 ALA A C 1
ATOM 664 O O . ALA A 1 90 ? 18.250 -1.538 -12.824 1.00 84.19 90 ALA A O 1
ATOM 665 N N . CYS A 1 91 ? 19.904 -2.184 -11.458 1.00 83.69 91 CYS A N 1
ATOM 666 C CA . CYS A 1 91 ? 19.358 -3.522 -11.239 1.00 83.69 91 CYS A CA 1
ATOM 667 C C . CYS A 1 91 ? 18.193 -3.438 -10.245 1.00 83.69 91 CYS A C 1
ATOM 669 O O . CYS A 1 91 ? 18.353 -2.886 -9.157 1.00 83.69 91 CYS A O 1
ATOM 671 N N . VAL A 1 92 ? 17.044 -4.008 -10.606 1.00 85.50 92 VAL A N 1
ATOM 672 C CA . VAL A 1 92 ? 15.833 -4.022 -9.774 1.00 85.50 92 VAL A CA 1
ATOM 673 C C . VAL A 1 92 ? 15.623 -5.436 -9.235 1.00 85.50 92 VAL A C 1
ATOM 675 O O . VAL A 1 92 ? 15.678 -6.400 -10.001 1.00 85.50 92 VAL A O 1
ATOM 678 N N . GLY A 1 93 ? 15.418 -5.558 -7.922 1.00 83.38 93 GLY A N 1
ATOM 679 C CA . GLY A 1 93 ? 15.066 -6.823 -7.274 1.00 83.38 93 GLY A CA 1
ATOM 680 C C . GLY A 1 93 ? 13.643 -7.292 -7.616 1.00 83.38 93 GLY A C 1
ATOM 681 O O . GLY A 1 93 ? 12.922 -6.605 -8.345 1.00 83.38 93 GLY A O 1
ATOM 682 N N . PRO A 1 94 ? 13.222 -8.466 -7.116 1.00 84.25 94 PRO A N 1
ATOM 683 C CA . PRO A 1 94 ? 11.827 -8.878 -7.227 1.00 84.25 94 PRO A CA 1
ATOM 684 C C . PRO A 1 94 ? 10.909 -7.871 -6.510 1.00 84.25 94 PRO A C 1
ATOM 686 O O . PRO A 1 94 ? 11.331 -7.259 -5.528 1.00 84.25 94 PRO A O 1
ATOM 689 N N . PRO A 1 95 ? 9.668 -7.672 -6.987 1.00 85.75 95 PRO A N 1
ATOM 690 C CA . PRO A 1 95 ? 8.710 -6.828 -6.289 1.00 85.75 95 PRO A CA 1
ATOM 691 C C . PRO A 1 95 ? 8.261 -7.482 -4.981 1.00 85.75 95 PRO A C 1
ATOM 693 O O . PRO A 1 95 ? 8.133 -8.704 -4.893 1.00 85.75 95 PRO A O 1
ATOM 696 N N . GLU A 1 96 ? 7.965 -6.649 -3.989 1.00 84.75 96 GLU A N 1
ATOM 697 C CA . GLU A 1 96 ? 7.488 -7.071 -2.676 1.00 84.75 96 GLU A CA 1
ATOM 698 C C . GLU A 1 96 ? 6.198 -6.327 -2.325 1.00 84.75 96 GLU A C 1
ATOM 700 O O . GLU A 1 96 ? 6.031 -5.143 -2.631 1.00 84.75 96 GLU A O 1
ATOM 705 N N . TRP A 1 97 ? 5.272 -7.028 -1.672 1.00 84.25 97 TRP A N 1
ATOM 706 C CA . TRP A 1 97 ? 4.036 -6.425 -1.193 1.00 84.25 97 TRP A CA 1
ATOM 707 C C . TRP A 1 97 ? 4.266 -5.750 0.151 1.00 84.25 97 TRP A C 1
ATOM 709 O O . TRP A 1 97 ? 4.615 -6.392 1.136 1.00 84.25 97 TRP A O 1
ATOM 719 N N . ALA A 1 98 ? 3.986 -4.449 0.212 1.00 73.94 98 ALA A N 1
ATOM 720 C CA . ALA A 1 98 ? 4.114 -3.668 1.440 1.00 73.94 98 ALA A CA 1
ATOM 721 C C . ALA A 1 98 ? 2.960 -3.888 2.441 1.00 73.94 98 ALA A C 1
ATOM 723 O O . ALA A 1 98 ? 2.962 -3.294 3.520 1.00 73.94 98 ALA A O 1
ATOM 724 N N . THR A 1 99 ? 1.947 -4.698 2.100 1.00 69.44 99 THR A N 1
ATOM 725 C CA . THR A 1 99 ? 0.828 -5.002 3.002 1.00 69.44 99 THR A CA 1
ATOM 726 C C . THR A 1 99 ? 0.889 -6.447 3.482 1.00 69.44 99 THR A C 1
ATOM 728 O O . THR A 1 99 ? 1.099 -7.376 2.709 1.00 69.44 99 THR A O 1
ATOM 731 N N . SER A 1 100 ? 0.642 -6.649 4.775 1.00 60.41 100 SER A N 1
ATOM 732 C CA . SER A 1 100 ? 0.660 -7.971 5.412 1.00 60.41 100 SER A CA 1
ATOM 733 C C . SER A 1 100 ? -0.531 -8.869 5.046 1.00 60.41 100 SER A C 1
ATOM 735 O O . SER A 1 100 ? -0.608 -9.999 5.521 1.00 60.41 100 SER A O 1
ATOM 737 N N . GLN A 1 101 ? -1.481 -8.372 4.244 1.00 64.56 101 GLN A N 1
ATOM 738 C CA . GLN A 1 101 ? -2.686 -9.109 3.837 1.00 64.56 101 GLN A CA 1
ATOM 739 C C . GLN A 1 101 ? -2.515 -9.850 2.513 1.00 64.56 101 GLN A C 1
ATOM 741 O O . GLN A 1 101 ? -3.341 -10.710 2.203 1.00 64.56 101 GLN A O 1
ATOM 746 N N . HIS A 1 102 ? -1.444 -9.560 1.775 1.00 65.00 102 HIS A N 1
ATOM 747 C CA . HIS A 1 102 ? -1.152 -10.252 0.536 1.00 65.00 102 HIS A CA 1
ATOM 748 C C . HIS A 1 102 ? -0.767 -11.711 0.819 1.00 65.00 102 HIS A C 1
ATOM 750 O O . HIS A 1 102 ? 0.132 -11.986 1.620 1.00 65.00 102 HIS A O 1
ATOM 756 N N . ARG A 1 103 ? -1.447 -12.660 0.169 1.00 48.12 103 ARG A N 1
ATOM 757 C CA . ARG A 1 103 ? -1.053 -14.073 0.176 1.00 48.12 103 ARG A CA 1
ATOM 758 C C . ARG A 1 103 ? -0.291 -14.348 -1.121 1.00 48.12 103 ARG A C 1
ATOM 760 O O . ARG A 1 103 ? -0.868 -14.077 -2.165 1.00 48.12 103 ARG A O 1
ATOM 767 N N . PRO A 1 104 ? 0.943 -14.875 -1.074 1.00 51.34 104 PRO A N 1
ATOM 768 C CA . PRO A 1 104 ? 1.602 -15.327 -2.289 1.00 51.34 104 PRO A CA 1
ATOM 769 C C . PRO A 1 104 ? 0.809 -16.493 -2.895 1.00 51.34 104 PRO A C 1
ATOM 771 O O . PRO A 1 104 ? 0.361 -17.381 -2.159 1.00 51.34 104 PRO A O 1
ATOM 774 N N . ASP A 1 105 ? 0.638 -16.444 -4.214 1.00 52.88 105 ASP A N 1
ATOM 775 C CA . ASP A 1 105 ? 0.072 -17.516 -5.039 1.00 52.88 105 ASP A CA 1
ATOM 776 C C . ASP A 1 105 ? 1.042 -18.703 -5.170 1.00 52.88 105 ASP A C 1
ATOM 778 O O . ASP A 1 105 ? 2.268 -18.466 -5.310 1.00 52.88 105 ASP A O 1
#

Foldseek 3Di:
DDAPPPQQKDKDKDCDAPCVVLVVPDPPDDRHIDIDIAHPDDPFDKDWADPDPDPVDHIDTGRRPCVDVSRVVSSVVRVVVVCVVCVVPDDDDDDDDPDPPDDDD

Sequence (105 aa):
MLNTAADDIEIRPYTGGFVAMTGDGTAGHPDWPHLGVALVQPRARGRISLVSADPAVPPLIEHRYDSEPEDVAALCRGSELARELASAAACVGPPEWATSQHRPD

Secondary structure (DSSP, 8-state):
-EEETTTTEEEEEE-S-HHHHHT---TT-----EEEEEESS-S---EEE---S-TTSPPEEE--TT-SHHHHHHHHHHHHHHHHHHHTTS-------SSTTPPP-

Radius of gyration: 16.65 Å; chains: 1; bounding box: 42×30×43 Å

InterPro domains:
  IPR007867 Glucose-methanol-choline oxidoreductase, C-terminal [PF05199] (42-90)

pLDDT: mean 80.67, std 16.38, range [44.09, 98.0]

Organism: NCBI:txid470076